Protein AF-B7ML20-F1 (afdb_monomer_lite)

Secondary structure (DSSP, 8-state):
-HHHHHHHHHHHH--PPBHHHHHHHHTSHHHHHHHTT--HHHHHH--SBPPHHHHHHHHHHTTTSS-----------TT-----------------

Sequence (96 aa):
MVLIIKLLAFSFMERLMKKSEVLGYFGGVVKTAAALGTSKTTVSMWGEEVPWKWALLIQAVTAGALKYELHIPTVVIPGSDHNPPSNQGGIHENQA

Radius of gyration: 21.8 Å; chains: 1; bounding box: 42×73×39 Å

Structure (mmCIF, N/CA/C/O backbone):
data_AF-B7ML20-F1
#
_entry.id   AF-B7ML20-F1
#
loop_
_atom_site.group_PDB
_atom_site.id
_atom_site.type_symbol
_atom_site.label_atom_id
_atom_site.label_alt_id
_atom_site.label_comp_id
_atom_site.label_asym_id
_atom_site.label_entity_id
_atom_site.label_seq_id
_atom_site.pdbx_PDB_ins_code
_atom_site.Cartn_x
_atom_site.Cartn_y
_atom_site.Cartn_z
_atom_site.occupancy
_atom_site.B_iso_or_equiv
_atom_site.auth_seq_id
_atom_site.auth_comp_id
_atom_site.auth_asym_id
_atom_site.auth_atom_id
_atom_site.pdbx_PDB_model_num
ATOM 1 N N . MET A 1 1 ? 12.875 14.589 -27.888 1.00 55.56 1 MET A N 1
ATOM 2 C CA . MET A 1 1 ? 13.751 13.588 -27.235 1.00 55.56 1 MET A CA 1
ATOM 3 C C . MET A 1 1 ? 13.430 13.411 -25.748 1.00 55.56 1 MET A C 1
ATOM 5 O O . MET A 1 1 ? 13.144 12.294 -25.349 1.00 55.56 1 MET A O 1
ATOM 9 N N . VAL A 1 2 ? 13.358 14.486 -24.948 1.00 58.38 2 VAL A N 1
ATOM 10 C CA . VAL A 1 2 ? 13.068 14.406 -23.494 1.00 58.38 2 VAL A CA 1
ATOM 11 C C . VAL A 1 2 ? 11.682 13.819 -23.166 1.00 58.38 2 VAL A C 1
ATOM 13 O O . VAL A 1 2 ? 11.570 13.039 -22.230 1.00 58.38 2 VAL A O 1
ATOM 16 N N . LEU A 1 3 ? 10.640 14.116 -23.957 1.00 58.56 3 LEU A N 1
ATOM 17 C CA . LEU A 1 3 ? 9.279 13.595 -23.728 1.00 58.56 3 LEU A CA 1
ATOM 18 C C . LEU A 1 3 ? 9.159 12.085 -23.998 1.00 58.56 3 LEU A C 1
ATOM 20 O O . LEU A 1 3 ? 8.490 11.384 -23.253 1.00 58.56 3 LEU A O 1
ATOM 24 N N . ILE A 1 4 ? 9.860 11.583 -25.020 1.00 65.44 4 ILE A N 1
ATOM 25 C CA . ILE A 1 4 ? 9.898 10.154 -25.369 1.00 65.44 4 ILE A CA 1
ATOM 26 C C . ILE A 1 4 ? 10.703 9.366 -24.334 1.00 65.44 4 ILE A C 1
ATOM 28 O O . ILE A 1 4 ? 10.272 8.293 -23.938 1.00 65.44 4 ILE A O 1
ATOM 32 N N . ILE A 1 5 ? 11.814 9.917 -23.828 1.00 58.53 5 ILE A N 1
ATOM 33 C CA . ILE A 1 5 ? 12.565 9.299 -22.724 1.00 58.53 5 ILE A CA 1
ATOM 34 C C . ILE A 1 5 ? 11.709 9.265 -21.452 1.00 58.53 5 ILE A C 1
ATOM 36 O O . ILE A 1 5 ? 11.698 8.248 -20.772 1.00 58.53 5 ILE A O 1
ATOM 40 N N . LYS A 1 6 ? 10.935 10.322 -21.159 1.00 59.19 6 LYS A N 1
ATOM 41 C CA . LYS A 1 6 ? 9.992 10.334 -20.029 1.00 59.19 6 LYS A CA 1
ATOM 42 C C . LYS A 1 6 ? 8.893 9.283 -20.199 1.00 59.19 6 LYS A C 1
ATOM 44 O O . LYS A 1 6 ? 8.641 8.554 -19.259 1.00 59.19 6 LYS A O 1
ATOM 49 N N . LEU A 1 7 ? 8.299 9.162 -21.387 1.00 56.66 7 LEU A N 1
ATOM 50 C CA . LEU A 1 7 ? 7.210 8.221 -21.680 1.00 56.66 7 LEU A CA 1
ATOM 51 C C . LEU A 1 7 ? 7.675 6.752 -21.718 1.00 56.66 7 LEU A C 1
ATOM 53 O O . LEU A 1 7 ? 6.960 5.860 -21.264 1.00 56.66 7 LEU A O 1
ATOM 57 N N . LEU A 1 8 ? 8.887 6.505 -22.226 1.00 59.88 8 LEU A N 1
ATOM 58 C CA . LEU A 1 8 ? 9.511 5.183 -22.239 1.00 59.88 8 LEU A CA 1
ATOM 59 C C . LEU A 1 8 ? 10.036 4.791 -20.856 1.00 59.88 8 LEU A C 1
ATOM 61 O O . LEU A 1 8 ? 9.828 3.655 -20.465 1.00 59.88 8 LEU A O 1
ATOM 65 N N . ALA A 1 9 ? 10.631 5.705 -20.081 1.00 56.84 9 ALA A N 1
ATOM 66 C CA . ALA A 1 9 ? 11.007 5.439 -18.688 1.00 56.84 9 ALA A CA 1
ATOM 67 C C . ALA A 1 9 ? 9.777 5.233 -17.787 1.00 56.84 9 ALA A C 1
ATOM 69 O O . ALA A 1 9 ? 9.800 4.357 -16.932 1.00 56.84 9 ALA A O 1
ATOM 70 N N . PHE A 1 10 ? 8.696 5.982 -18.025 1.00 55.31 10 PHE A N 1
ATOM 71 C CA . PHE A 1 10 ? 7.393 5.819 -17.371 1.00 55.31 10 PHE A CA 1
ATOM 72 C C . PHE A 1 10 ? 6.791 4.441 -17.683 1.00 55.31 10 PHE A C 1
ATOM 74 O O . PHE A 1 10 ? 6.449 3.696 -16.781 1.00 55.31 10 PHE A O 1
ATOM 81 N N . SER A 1 11 ? 6.792 4.006 -18.947 1.00 58.69 11 SER A N 1
ATOM 82 C CA . SER A 1 11 ? 6.290 2.664 -19.301 1.00 58.69 11 SER A CA 1
ATOM 83 C C . SER A 1 11 ? 7.229 1.516 -18.891 1.00 58.69 11 SER A C 1
ATOM 85 O O . SER A 1 11 ? 6.775 0.391 -18.704 1.00 58.69 11 SER A O 1
ATOM 87 N N . PHE A 1 12 ? 8.536 1.769 -18.777 1.00 58.06 12 PHE A N 1
ATOM 88 C CA . PHE A 1 12 ? 9.553 0.754 -18.473 1.00 58.06 12 PHE A CA 1
ATOM 89 C C . PHE A 1 12 ? 9.816 0.583 -16.964 1.00 58.06 12 PHE A C 1
ATOM 91 O O . PHE A 1 12 ? 10.329 -0.460 -16.570 1.00 58.06 12 PHE A O 1
ATOM 98 N N . MET A 1 13 ? 9.434 1.544 -16.110 1.00 54.66 13 MET A N 1
ATOM 99 C CA . MET A 1 13 ? 9.519 1.413 -14.643 1.00 54.66 13 MET A CA 1
ATOM 100 C C . MET A 1 13 ? 8.177 1.187 -13.920 1.00 54.66 13 MET A C 1
ATOM 102 O O . MET A 1 13 ? 8.196 0.784 -12.759 1.00 54.66 13 MET A O 1
ATOM 106 N N . GLU A 1 14 ? 7.019 1.360 -1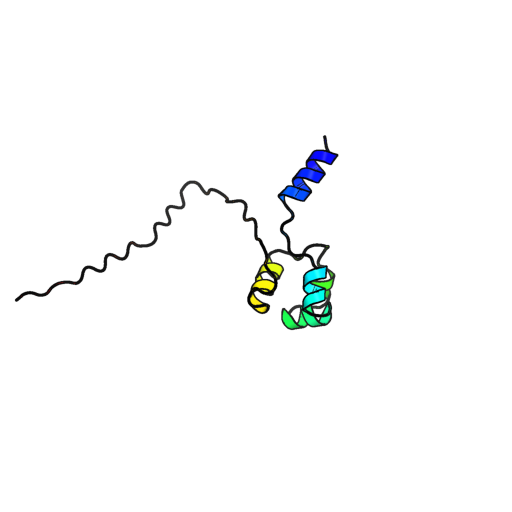4.562 1.00 55.81 14 GLU A N 1
ATOM 107 C CA . GLU A 1 14 ? 5.720 1.303 -13.868 1.00 55.81 14 GLU A CA 1
ATOM 108 C C . GLU A 1 14 ? 5.033 -0.073 -13.887 1.00 55.81 14 GLU A C 1
ATOM 110 O O . GLU A 1 14 ? 3.999 -0.286 -14.521 1.00 55.81 14 GLU A O 1
ATOM 115 N N . ARG A 1 15 ? 5.552 -1.021 -13.103 1.00 60.66 15 ARG A N 1
ATOM 116 C CA . ARG A 1 15 ? 4.731 -2.128 -12.558 1.00 60.66 15 ARG A CA 1
ATOM 117 C C . ARG A 1 15 ? 4.583 -2.026 -11.041 1.00 60.66 15 ARG A C 1
ATOM 119 O O . ARG A 1 15 ? 4.605 -3.019 -10.319 1.00 60.66 15 ARG A O 1
ATOM 126 N N . LEU A 1 16 ? 4.453 -0.801 -10.547 1.00 69.88 16 LEU A N 1
ATOM 127 C CA . LEU A 1 16 ? 4.358 -0.522 -9.123 1.00 69.88 16 LEU A CA 1
ATOM 128 C C . LEU A 1 16 ? 2.897 -0.547 -8.660 1.00 69.88 16 LEU A C 1
ATOM 130 O O . LEU A 1 16 ? 1.972 -0.164 -9.375 1.00 69.88 16 LEU A O 1
ATOM 134 N N . MET A 1 17 ? 2.688 -1.042 -7.442 1.00 81.38 17 MET A N 1
ATOM 135 C CA . MET A 1 17 ? 1.365 -1.125 -6.829 1.00 81.38 17 MET A CA 1
ATOM 136 C C . MET A 1 17 ? 0.824 0.284 -6.565 1.00 81.38 17 MET A C 1
ATOM 138 O O . MET A 1 17 ? 1.454 1.077 -5.855 1.00 81.38 17 MET A O 1
ATOM 142 N N . LYS A 1 18 ? -0.366 0.592 -7.097 1.00 85.75 18 LYS A N 1
ATOM 143 C CA . LYS A 1 18 ? -0.983 1.908 -6.910 1.00 85.75 18 LYS A CA 1
ATOM 144 C C . LYS A 1 18 ? -1.562 2.051 -5.511 1.00 85.75 18 LYS A C 1
ATOM 146 O O . LYS A 1 18 ? -2.260 1.172 -5.005 1.00 85.75 18 LYS A O 1
ATOM 151 N N . LYS A 1 19 ? -1.355 3.222 -4.905 1.00 88.00 19 LYS A N 1
ATOM 152 C CA . LYS A 1 19 ? -1.930 3.551 -3.594 1.00 88.00 19 LYS A CA 1
ATOM 153 C C . LYS A 1 19 ? -3.454 3.455 -3.607 1.00 88.00 19 LYS A C 1
ATOM 155 O O . LYS A 1 19 ? -4.038 2.973 -2.643 1.00 88.00 19 LYS A O 1
ATOM 160 N N . SER A 1 20 ? -4.100 3.893 -4.684 1.00 87.75 20 SER A N 1
ATOM 161 C CA . SER A 1 20 ? -5.561 3.855 -4.823 1.00 87.75 20 SER A CA 1
ATOM 162 C C . SER A 1 20 ? -6.132 2.440 -4.729 1.00 87.75 20 SER A C 1
ATOM 164 O O . SER A 1 20 ? -7.150 2.248 -4.071 1.00 87.75 20 SER A O 1
ATOM 166 N N . GLU A 1 21 ? -5.463 1.455 -5.323 1.00 88.06 21 GLU A N 1
ATOM 167 C CA . GLU A 1 21 ? -5.877 0.049 -5.301 1.00 88.06 21 GLU A CA 1
ATOM 168 C C . GLU A 1 21 ? -5.802 -0.527 -3.883 1.00 88.06 21 GLU A C 1
ATOM 170 O O . GLU A 1 21 ? -6.759 -1.112 -3.380 1.00 88.06 21 GLU A O 1
ATOM 175 N N . VAL A 1 22 ? -4.697 -0.250 -3.190 1.00 88.44 22 VAL A N 1
ATOM 176 C CA . VAL A 1 22 ? -4.481 -0.644 -1.793 1.00 88.44 22 VAL A CA 1
ATOM 177 C C . VAL A 1 22 ? -5.530 -0.016 -0.882 1.00 88.44 22 VAL A C 1
ATOM 179 O O . VAL A 1 22 ? -6.165 -0.702 -0.081 1.00 88.44 22 VAL A O 1
ATOM 182 N N . LEU A 1 23 ? -5.749 1.294 -1.014 1.00 89.44 23 LEU A N 1
ATOM 183 C CA . LEU A 1 23 ? -6.755 1.998 -0.227 1.00 89.44 23 LEU A CA 1
ATOM 184 C C . LEU A 1 23 ? -8.171 1.502 -0.540 1.00 89.44 23 LEU A C 1
ATOM 186 O O . LEU A 1 23 ? -8.988 1.442 0.378 1.00 89.44 23 LEU A O 1
ATOM 190 N N . GLY A 1 24 ? -8.452 1.130 -1.789 1.00 90.00 24 GLY A N 1
ATOM 191 C CA . GLY A 1 24 ? -9.711 0.510 -2.198 1.00 90.00 24 GLY A CA 1
ATOM 192 C C . GLY A 1 24 ? -9.924 -0.851 -1.539 1.00 90.00 24 GLY A C 1
ATOM 193 O O . GLY A 1 24 ? -10.992 -1.094 -0.985 1.00 90.00 24 GLY A O 1
ATOM 194 N N . TYR A 1 25 ? -8.889 -1.694 -1.508 1.00 89.50 25 TYR A N 1
ATOM 195 C CA . TYR A 1 25 ? -8.944 -3.020 -0.894 1.00 89.50 25 TYR A CA 1
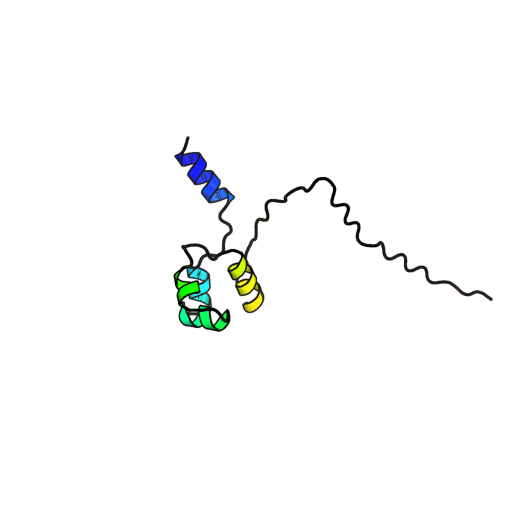ATOM 196 C C . TYR A 1 25 ? -9.152 -2.960 0.624 1.00 89.50 25 TYR A C 1
ATOM 198 O O . TYR A 1 25 ? -10.048 -3.600 1.168 1.00 89.50 25 TYR A O 1
ATOM 206 N N . PHE A 1 26 ? -8.347 -2.160 1.328 1.00 88.81 26 PHE A N 1
ATOM 207 C CA . PHE A 1 26 ? -8.438 -2.051 2.787 1.00 88.81 26 PHE A CA 1
ATOM 208 C C . PHE A 1 26 ? -9.583 -1.138 3.253 1.00 88.81 26 PHE A C 1
ATOM 210 O O . PHE A 1 26 ? -9.947 -1.161 4.428 1.00 88.81 26 PHE A O 1
ATOM 217 N N . GLY A 1 27 ? -10.161 -0.321 2.369 1.00 90.19 27 GLY A N 1
ATOM 218 C CA . GLY A 1 27 ? -11.235 0.618 2.700 1.00 90.19 27 GLY A CA 1
ATOM 219 C C . GLY A 1 27 ? -10.746 1.901 3.381 1.00 90.19 27 GLY A C 1
ATOM 220 O O . GLY A 1 27 ? -11.415 2.422 4.276 1.00 90.19 27 GLY A O 1
ATOM 221 N N . GLY A 1 28 ? -9.570 2.395 2.986 1.00 90.00 28 GLY A N 1
ATOM 222 C CA . GLY A 1 28 ? -9.043 3.707 3.360 1.00 90.00 28 GLY A CA 1
ATOM 223 C C . GLY A 1 28 ? -7.730 3.690 4.147 1.00 90.00 28 GLY A C 1
ATOM 224 O O . GLY A 1 28 ? -7.220 2.652 4.572 1.00 90.00 28 GLY A O 1
ATOM 225 N N . VAL A 1 29 ? -7.177 4.888 4.360 1.00 89.44 29 VAL A N 1
ATOM 226 C CA . VAL A 1 29 ? -5.827 5.114 4.920 1.00 89.44 29 VAL A CA 1
ATOM 227 C C . VAL A 1 29 ? -5.692 4.551 6.335 1.00 89.44 29 VAL A C 1
ATOM 229 O O . VAL A 1 29 ? -4.685 3.937 6.669 1.00 89.44 29 VAL A O 1
ATOM 232 N N . VAL A 1 30 ? -6.725 4.717 7.164 1.00 89.69 30 VAL A N 1
ATOM 233 C CA . VAL A 1 30 ? -6.725 4.257 8.562 1.00 89.69 30 VAL A CA 1
ATOM 234 C C . VAL A 1 30 ? -6.729 2.733 8.655 1.00 89.69 30 VAL A C 1
ATOM 236 O O . VAL A 1 30 ? -5.961 2.173 9.432 1.00 89.69 30 VAL A O 1
ATOM 239 N N . LYS A 1 31 ? -7.566 2.069 7.851 1.00 90.62 31 LYS A N 1
ATOM 240 C CA . LYS A 1 31 ? -7.655 0.604 7.823 1.00 90.62 31 LYS A CA 1
ATOM 241 C C . LYS A 1 31 ? -6.392 -0.018 7.237 1.00 90.62 31 LYS A C 1
ATOM 243 O O . LYS A 1 31 ? -5.890 -0.988 7.785 1.00 90.62 31 LYS A O 1
ATOM 248 N N . THR A 1 32 ? -5.834 0.605 6.199 1.00 90.75 32 THR A N 1
ATOM 249 C CA . THR A 1 32 ? -4.544 0.215 5.612 1.00 90.75 32 THR A CA 1
ATOM 250 C C . THR A 1 32 ? -3.420 0.316 6.642 1.00 90.75 32 THR A C 1
ATOM 252 O O . THR A 1 32 ? -2.654 -0.624 6.820 1.00 90.75 32 THR A O 1
ATOM 255 N N . ALA A 1 33 ? -3.350 1.433 7.374 1.00 91.50 33 ALA A N 1
ATOM 256 C CA . ALA A 1 33 ? -2.357 1.636 8.424 1.00 91.50 33 ALA A CA 1
ATOM 257 C C . ALA A 1 33 ? -2.480 0.584 9.539 1.00 91.50 33 ALA A C 1
ATOM 259 O O . ALA A 1 33 ? -1.475 0.011 9.948 1.00 91.50 33 ALA A O 1
ATOM 260 N N . ALA A 1 34 ? -3.709 0.281 9.971 1.00 90.12 34 ALA A N 1
ATOM 261 C CA . ALA A 1 34 ? -3.976 -0.750 10.969 1.00 90.12 34 ALA A CA 1
ATOM 262 C C . ALA A 1 34 ? -3.599 -2.159 10.478 1.00 90.12 34 ALA A C 1
ATOM 264 O O . ALA A 1 34 ? -2.941 -2.894 11.207 1.00 90.12 34 ALA A O 1
ATOM 265 N N . ALA A 1 35 ? -3.950 -2.513 9.238 1.00 88.69 35 ALA A N 1
ATOM 266 C CA . ALA A 1 35 ? -3.628 -3.812 8.645 1.00 88.69 35 ALA A CA 1
ATOM 267 C C . ALA A 1 35 ? -2.115 -4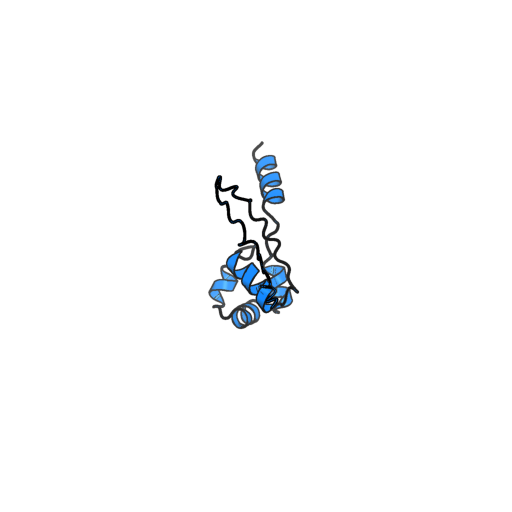.029 8.480 1.00 88.69 35 ALA A C 1
ATOM 269 O O . ALA A 1 35 ? -1.628 -5.145 8.620 1.00 88.69 35 ALA A O 1
ATOM 270 N N . LEU A 1 36 ? -1.371 -2.956 8.206 1.00 87.81 36 LEU A N 1
ATOM 271 C CA . LEU A 1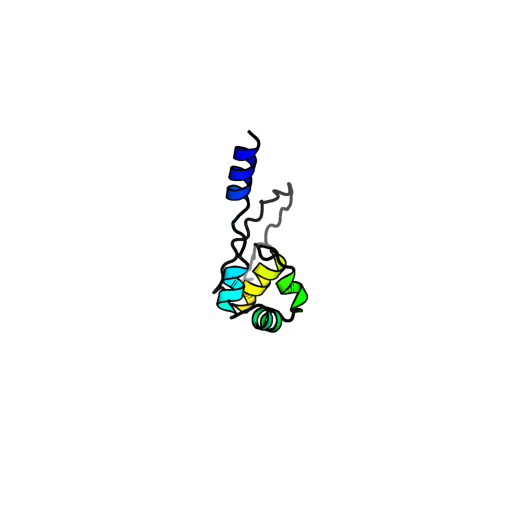 36 ? 0.082 -2.990 8.028 1.00 87.81 36 LEU A CA 1
ATOM 272 C C . LEU A 1 36 ? 0.866 -2.734 9.321 1.00 87.81 36 LEU A C 1
ATOM 274 O O . LEU A 1 36 ? 2.094 -2.739 9.286 1.00 87.81 36 LEU A O 1
ATOM 278 N N . GLY A 1 37 ? 0.190 -2.456 10.440 1.00 88.62 37 GLY A N 1
ATOM 279 C CA . GLY A 1 37 ? 0.844 -2.098 11.702 1.00 88.62 37 GLY A CA 1
ATOM 280 C C . GLY A 1 37 ? 1.684 -0.816 11.621 1.00 88.62 37 GLY A C 1
ATOM 281 O O . GLY A 1 37 ? 2.691 -0.690 12.312 1.00 88.62 37 GLY A O 1
ATOM 282 N N . THR A 1 38 ? 1.308 0.127 10.755 1.00 88.56 38 THR A N 1
ATOM 283 C CA . THR A 1 38 ? 2.037 1.382 10.522 1.00 88.56 38 THR A CA 1
ATOM 284 C C . THR A 1 38 ? 1.211 2.606 10.918 1.00 88.56 38 THR A C 1
ATOM 286 O O . THR A 1 38 ? 0.033 2.516 11.266 1.00 88.56 38 THR A O 1
ATOM 289 N N . SER A 1 39 ? 1.825 3.788 10.874 1.00 91.06 39 SER A N 1
ATOM 290 C CA . SER A 1 39 ? 1.139 5.043 11.178 1.00 91.06 39 SER A CA 1
ATOM 291 C C . SER A 1 39 ? 0.302 5.541 9.992 1.00 91.06 39 SER A C 1
ATOM 293 O O . SER A 1 39 ? 0.660 5.365 8.825 1.00 91.06 39 SER A O 1
ATOM 295 N N . LYS A 1 40 ? -0.799 6.248 10.280 1.00 89.25 40 LYS A N 1
ATOM 296 C CA . LYS A 1 40 ? -1.623 6.919 9.253 1.00 89.25 40 LYS A CA 1
ATOM 297 C C . LYS A 1 40 ? -0.797 7.911 8.427 1.00 89.25 40 LYS A C 1
ATOM 299 O O . LYS A 1 40 ? -1.000 8.025 7.222 1.00 89.25 40 LYS A O 1
ATOM 304 N N . THR A 1 41 ? 0.152 8.589 9.073 1.00 88.88 41 THR A N 1
ATOM 305 C CA . THR A 1 41 ? 1.079 9.535 8.443 1.00 88.88 41 THR A CA 1
ATOM 306 C C . THR A 1 41 ? 1.934 8.846 7.387 1.00 88.88 41 THR A C 1
ATOM 308 O O . THR A 1 41 ? 2.077 9.374 6.290 1.00 88.88 41 THR A O 1
ATOM 311 N N . THR A 1 42 ? 2.419 7.632 7.665 1.00 87.19 42 THR A N 1
ATOM 312 C CA . THR A 1 42 ? 3.191 6.826 6.710 1.00 87.19 42 THR A CA 1
ATOM 313 C C . THR A 1 42 ? 2.385 6.518 5.452 1.00 87.19 42 THR A C 1
ATOM 315 O O . THR A 1 42 ? 2.871 6.755 4.352 1.00 87.19 42 THR A O 1
ATOM 318 N N . VAL A 1 43 ? 1.140 6.055 5.600 1.00 87.69 43 VAL A N 1
ATOM 319 C CA . VAL A 1 43 ? 0.260 5.748 4.456 1.00 87.69 43 VAL A CA 1
ATOM 320 C C . VAL A 1 43 ? -0.147 7.023 3.707 1.00 87.69 43 VAL A C 1
ATOM 322 O O . VAL A 1 43 ? -0.281 7.025 2.483 1.00 87.69 43 VAL A O 1
ATOM 325 N N . SER A 1 44 ? -0.313 8.141 4.418 1.00 87.88 44 SER A N 1
ATOM 326 C CA . SER A 1 44 ? -0.602 9.437 3.799 1.00 87.88 44 SER A CA 1
ATOM 327 C C . SER A 1 44 ? 0.579 9.971 2.989 1.00 87.88 44 SER A C 1
ATOM 329 O O . SER A 1 44 ? 0.349 10.534 1.923 1.00 87.88 44 SER A O 1
ATOM 331 N N . MET A 1 45 ? 1.810 9.766 3.468 1.00 87.94 45 MET A N 1
ATOM 332 C CA . MET A 1 45 ? 3.050 10.185 2.805 1.00 87.94 45 MET A CA 1
ATOM 333 C C . MET A 1 45 ? 3.391 9.371 1.558 1.00 87.94 45 MET A C 1
ATOM 335 O O . MET A 1 45 ? 4.251 9.792 0.790 1.00 87.94 45 MET A O 1
ATOM 339 N N . TRP A 1 46 ? 2.751 8.221 1.335 1.00 87.56 46 TRP A N 1
ATOM 340 C CA . TRP A 1 46 ? 2.912 7.515 0.068 1.00 87.56 46 TRP A CA 1
ATOM 341 C C . TRP A 1 46 ? 2.467 8.411 -1.085 1.00 87.56 46 TRP A C 1
ATOM 343 O O . TRP A 1 46 ? 1.403 9.040 -1.002 1.00 87.56 46 TRP A O 1
ATOM 353 N N . GLY A 1 47 ? 3.283 8.445 -2.138 1.00 83.81 47 GLY A N 1
ATOM 354 C CA . GLY A 1 47 ? 2.956 9.121 -3.386 1.00 83.81 47 GLY A CA 1
ATOM 355 C C . GLY A 1 47 ? 1.839 8.399 -4.139 1.00 83.81 47 GLY A C 1
ATOM 356 O O . GLY A 1 47 ? 0.997 7.720 -3.548 1.00 83.81 47 GLY A O 1
ATOM 357 N N . GLU A 1 48 ? 1.821 8.539 -5.460 1.00 82.81 48 GLU A N 1
ATOM 358 C CA . GLU A 1 48 ? 0.885 7.776 -6.294 1.00 82.81 48 GLU A CA 1
ATOM 359 C C . GLU A 1 48 ? 1.134 6.260 -6.180 1.00 82.81 48 GLU A C 1
ATOM 361 O O . GLU A 1 48 ? 0.198 5.453 -6.141 1.00 82.81 48 GLU A O 1
ATOM 366 N N . GLU A 1 49 ? 2.403 5.893 -6.023 1.00 85.94 49 GLU A N 1
ATOM 367 C CA . GLU A 1 49 ? 2.871 4.520 -5.916 1.00 85.94 49 GLU A CA 1
ATOM 368 C C . GLU A 1 49 ? 3.217 4.154 -4.475 1.00 85.94 49 GLU A C 1
ATOM 370 O O . GLU A 1 49 ? 3.760 4.952 -3.697 1.00 85.94 49 GLU A O 1
ATOM 375 N N . VAL A 1 50 ? 2.913 2.910 -4.116 1.00 86.12 50 VAL A N 1
ATOM 376 C CA . VAL A 1 50 ? 3.291 2.356 -2.823 1.00 86.12 50 VAL A CA 1
ATOM 377 C C . VAL A 1 50 ? 4.760 1.939 -2.879 1.00 86.12 50 VAL A C 1
ATOM 379 O O . VAL A 1 50 ? 5.139 1.168 -3.762 1.00 86.12 50 VAL A O 1
ATOM 382 N N . PRO A 1 51 ? 5.604 2.392 -1.932 1.00 85.19 51 PRO A N 1
ATOM 383 C CA . PRO A 1 51 ? 7.002 1.987 -1.910 1.00 85.19 51 PRO A CA 1
ATOM 384 C C . PRO A 1 51 ? 7.132 0.461 -1.853 1.00 85.19 51 PRO A C 1
ATOM 386 O O . PRO A 1 51 ? 6.416 -0.191 -1.091 1.00 85.19 51 PRO A O 1
ATOM 389 N N . TRP A 1 52 ? 8.088 -0.097 -2.600 1.00 82.62 52 TRP A N 1
ATOM 390 C CA . TRP A 1 52 ? 8.283 -1.544 -2.784 1.00 82.62 52 TRP A CA 1
ATOM 391 C C . TRP A 1 52 ? 8.240 -2.364 -1.483 1.00 82.62 52 TRP A C 1
ATOM 393 O O . TRP A 1 52 ? 7.628 -3.428 -1.430 1.00 82.62 52 TRP A O 1
ATOM 403 N N . LYS A 1 53 ? 8.832 -1.838 -0.401 1.00 84.62 53 LYS A N 1
ATOM 404 C CA . LYS A 1 53 ? 8.836 -2.469 0.927 1.00 84.62 53 LYS A CA 1
ATOM 405 C C . LYS A 1 53 ? 7.420 -2.702 1.462 1.00 84.62 53 LYS A C 1
ATOM 407 O O . LYS A 1 53 ? 7.139 -3.747 2.039 1.00 84.62 53 LYS A O 1
ATOM 412 N N . TRP A 1 54 ? 6.538 -1.722 1.283 1.00 89.06 54 TRP A N 1
ATOM 413 C CA . TRP A 1 54 ? 5.144 -1.816 1.705 1.00 89.06 54 TRP A CA 1
ATOM 414 C C . TRP A 1 54 ? 4.330 -2.664 0.739 1.00 89.06 54 TRP A C 1
ATOM 416 O O . TRP A 1 54 ? 3.487 -3.421 1.196 1.00 89.06 54 TRP A O 1
ATOM 426 N N . ALA A 1 55 ? 4.612 -2.600 -0.562 1.00 86.12 55 ALA A N 1
ATOM 427 C CA . ALA A 1 55 ? 3.932 -3.427 -1.554 1.00 86.12 55 ALA A CA 1
ATOM 428 C C . ALA A 1 55 ? 4.152 -4.934 -1.308 1.00 86.12 55 ALA A C 1
ATOM 430 O O . ALA A 1 55 ? 3.193 -5.702 -1.324 1.00 86.12 55 ALA A O 1
ATOM 431 N N . LEU A 1 56 ? 5.378 -5.347 -0.959 1.00 83.50 56 LEU A N 1
ATOM 432 C CA . LEU A 1 56 ? 5.675 -6.725 -0.540 1.00 83.50 56 LEU A CA 1
ATOM 433 C C . LEU A 1 56 ? 4.921 -7.123 0.736 1.00 83.50 56 LEU A C 1
ATOM 435 O O . LEU A 1 56 ? 4.371 -8.220 0.822 1.00 83.50 56 LEU A O 1
ATOM 439 N N . LEU A 1 57 ? 4.866 -6.225 1.725 1.00 88.12 57 LEU A N 1
ATOM 440 C CA . LEU A 1 57 ? 4.126 -6.475 2.961 1.00 88.12 57 LEU A CA 1
ATOM 441 C C . LEU A 1 57 ? 2.619 -6.599 2.696 1.00 88.12 57 LEU A C 1
ATOM 443 O O . LEU A 1 57 ? 1.975 -7.491 3.236 1.00 88.12 57 LEU A O 1
ATOM 447 N N . ILE A 1 58 ? 2.063 -5.744 1.837 1.00 88.94 58 ILE A N 1
ATOM 448 C CA . ILE A 1 58 ? 0.660 -5.799 1.416 1.00 88.94 58 ILE A CA 1
ATOM 449 C C . ILE A 1 58 ? 0.379 -7.124 0.718 1.00 88.94 58 ILE A C 1
ATOM 451 O O . ILE A 1 58 ? -0.599 -7.782 1.058 1.00 88.94 58 ILE A O 1
ATOM 455 N N . GLN A 1 59 ? 1.235 -7.560 -0.204 1.00 87.56 59 GLN A N 1
ATOM 456 C CA . GLN A 1 59 ? 1.079 -8.854 -0.864 1.00 87.56 59 GLN A CA 1
ATOM 457 C C . GLN A 1 59 ? 1.053 -10.010 0.148 1.00 87.56 59 GLN A C 1
ATOM 459 O O . GLN A 1 59 ? 0.202 -10.893 0.042 1.00 87.56 59 GLN A O 1
ATOM 464 N N . ALA A 1 60 ? 1.926 -9.981 1.160 1.00 86.06 60 ALA A N 1
ATOM 465 C CA . ALA A 1 60 ? 1.949 -10.986 2.221 1.00 86.06 60 ALA A CA 1
ATOM 466 C C . ALA A 1 60 ? 0.678 -10.955 3.091 1.00 86.06 60 ALA A C 1
ATOM 468 O O . ALA A 1 60 ? 0.060 -11.993 3.318 1.00 86.06 60 ALA A O 1
ATOM 469 N N . VAL A 1 61 ? 0.246 -9.769 3.535 1.00 87.38 61 VAL A N 1
ATOM 470 C CA . VAL A 1 61 ? -0.944 -9.586 4.390 1.00 87.38 61 VAL A CA 1
ATOM 471 C C . VAL A 1 61 ? -2.240 -9.914 3.645 1.00 87.38 61 VAL A C 1
ATOM 473 O O . VAL A 1 61 ? -3.204 -10.381 4.243 1.00 87.38 61 VAL A O 1
ATOM 476 N N . THR A 1 62 ? -2.270 -9.695 2.333 1.00 86.38 62 THR A N 1
ATOM 477 C CA . THR A 1 62 ? -3.439 -9.969 1.487 1.00 86.38 62 THR A CA 1
ATOM 478 C C . THR A 1 62 ? -3.424 -11.366 0.872 1.00 86.38 62 THR A C 1
ATOM 480 O O . THR A 1 62 ? -4.263 -11.657 0.024 1.00 86.38 62 THR A O 1
ATOM 483 N N . ALA A 1 63 ? -2.486 -12.231 1.282 1.00 82.50 63 ALA A N 1
ATOM 484 C CA . ALA A 1 63 ? -2.316 -13.588 0.759 1.00 82.50 63 ALA A CA 1
ATOM 485 C C . ALA A 1 63 ? -2.262 -13.649 -0.785 1.00 82.50 63 ALA A C 1
ATOM 487 O O . ALA A 1 63 ? -2.732 -14.602 -1.404 1.00 82.50 63 ALA A O 1
ATOM 488 N N . GLY A 1 64 ? -1.697 -12.614 -1.416 1.00 78.19 64 GLY A N 1
ATOM 489 C CA . GLY A 1 64 ? -1.589 -12.498 -2.870 1.00 78.19 64 GLY A CA 1
ATOM 490 C C . GLY A 1 64 ? -2.818 -11.933 -3.590 1.00 78.19 64 GLY A C 1
ATOM 491 O O . GLY A 1 64 ? -2.824 -11.947 -4.820 1.00 78.19 64 GLY A O 1
ATOM 492 N N . ALA A 1 65 ? -3.830 -11.419 -2.877 1.00 79.81 65 ALA A N 1
ATOM 493 C CA . ALA A 1 65 ? -4.981 -10.762 -3.505 1.00 79.81 65 ALA A CA 1
ATOM 494 C C . ALA A 1 65 ? -4.579 -9.487 -4.260 1.00 79.81 65 ALA A C 1
ATOM 496 O O . ALA A 1 65 ? -5.106 -9.234 -5.342 1.00 79.81 65 ALA A O 1
ATOM 497 N N . LEU A 1 66 ? -3.608 -8.727 -3.736 1.00 81.00 66 LEU A N 1
ATOM 498 C CA . LEU A 1 66 ? -2.910 -7.727 -4.533 1.00 81.00 66 LEU A CA 1
ATOM 499 C C . LEU A 1 66 ? -1.533 -8.241 -4.959 1.00 81.00 66 LEU A C 1
ATOM 501 O O . LEU A 1 66 ? -0.676 -8.544 -4.123 1.00 81.00 66 LEU A O 1
ATOM 505 N N . LYS A 1 67 ? -1.311 -8.304 -6.273 1.00 72.88 67 LYS A N 1
ATOM 506 C CA . LYS A 1 67 ? -0.033 -8.716 -6.855 1.00 72.88 67 LYS A CA 1
ATOM 507 C C . LYS A 1 67 ? 0.888 -7.520 -7.017 1.00 72.88 67 LYS A C 1
ATOM 509 O O . LYS A 1 67 ? 0.556 -6.556 -7.698 1.00 72.88 67 LYS A O 1
ATOM 514 N N . TYR A 1 68 ? 2.067 -7.619 -6.419 1.00 71.75 68 TYR A N 1
ATOM 515 C CA . TYR A 1 68 ? 3.158 -6.701 -6.679 1.00 71.75 68 TYR A CA 1
ATOM 516 C C . TYR A 1 68 ? 4.136 -7.362 -7.653 1.00 71.75 68 TYR A C 1
ATOM 518 O O . TYR A 1 68 ? 4.824 -8.323 -7.315 1.00 71.75 68 TYR A O 1
ATOM 526 N N . GLU A 1 69 ? 4.175 -6.860 -8.885 1.00 64.75 69 GLU A N 1
ATOM 527 C CA . GLU A 1 69 ? 5.129 -7.301 -9.901 1.00 64.75 69 GLU A CA 1
ATOM 528 C C . GLU A 1 69 ? 6.434 -6.529 -9.703 1.00 64.75 69 GLU A C 1
ATOM 530 O O . GLU A 1 69 ? 6.677 -5.490 -10.318 1.00 64.75 69 GLU A O 1
ATOM 535 N N . LEU A 1 70 ? 7.278 -7.029 -8.798 1.00 59.91 70 LEU A N 1
ATOM 536 C CA . LEU A 1 70 ? 8.612 -6.480 -8.610 1.00 59.91 70 LEU A CA 1
ATOM 537 C C . LEU A 1 70 ? 9.447 -6.801 -9.856 1.00 59.91 70 LEU A C 1
ATOM 539 O O . LEU A 1 70 ? 10.015 -7.887 -9.973 1.00 59.91 70 LEU A O 1
ATOM 543 N N . HIS A 1 71 ? 9.549 -5.850 -10.783 1.00 59.88 71 HIS A N 1
ATOM 544 C CA . HIS A 1 71 ? 10.582 -5.907 -11.807 1.00 59.88 71 HIS A CA 1
ATOM 545 C C . HIS A 1 71 ? 11.921 -5.607 -11.130 1.00 59.88 71 HIS A C 1
ATOM 547 O O . HIS A 1 71 ? 12.345 -4.459 -11.030 1.00 59.88 71 HIS A O 1
ATOM 553 N N . ILE A 1 72 ? 12.551 -6.646 -10.580 1.00 57.41 72 ILE A N 1
ATOM 554 C CA . ILE A 1 72 ? 13.936 -6.569 -10.129 1.00 57.41 72 ILE A CA 1
ATOM 555 C C . ILE A 1 72 ? 14.763 -6.402 -11.407 1.00 57.41 72 ILE A C 1
ATOM 557 O O . ILE A 1 72 ? 14.771 -7.334 -12.215 1.00 57.41 72 ILE A O 1
ATOM 561 N N . PRO A 1 73 ? 15.452 -5.267 -11.638 1.00 53.19 73 PRO A N 1
ATOM 562 C CA . PRO A 1 73 ? 16.492 -5.258 -12.649 1.00 53.19 73 PRO A CA 1
ATOM 563 C C . PRO A 1 73 ? 17.504 -6.299 -12.186 1.00 53.19 73 PRO A C 1
ATOM 565 O O . PRO A 1 73 ? 18.114 -6.129 -11.130 1.00 53.19 73 PRO A O 1
ATOM 568 N N . THR A 1 74 ? 17.607 -7.417 -12.906 1.00 54.38 74 THR A N 1
ATOM 569 C CA . THR A 1 74 ? 18.583 -8.460 -12.606 1.00 54.38 74 THR A CA 1
ATOM 570 C C . THR A 1 74 ? 19.952 -7.802 -12.634 1.00 54.38 74 THR A C 1
ATOM 572 O O . THR A 1 74 ? 20.524 -7.572 -13.699 1.00 54.38 74 THR A O 1
ATOM 575 N N . VAL A 1 75 ? 20.472 -7.451 -11.459 1.00 56.91 75 VAL A N 1
ATOM 576 C CA . VAL A 1 75 ? 21.880 -7.130 -11.312 1.00 56.91 7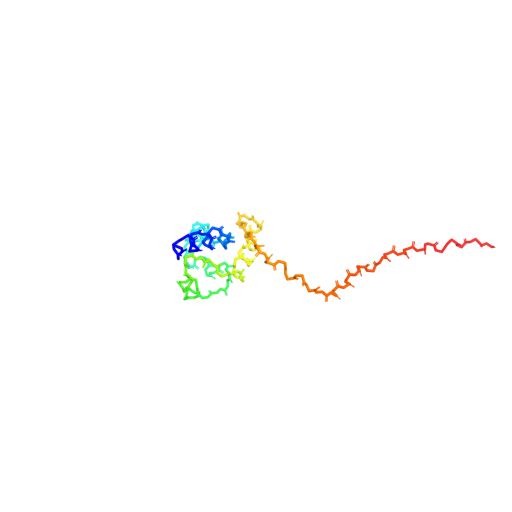5 VAL A CA 1
ATOM 577 C C . VAL A 1 75 ? 22.562 -8.464 -11.546 1.00 56.91 75 VAL A C 1
ATOM 579 O O . VAL A 1 75 ? 22.592 -9.319 -10.664 1.00 56.91 75 VAL A O 1
ATOM 582 N N . VAL A 1 76 ? 23.021 -8.685 -12.776 1.00 57.53 76 VAL A N 1
ATOM 583 C CA . VAL A 1 76 ? 23.945 -9.770 -13.080 1.00 57.53 76 VAL A CA 1
ATOM 584 C C . VAL A 1 76 ? 25.199 -9.437 -12.285 1.00 57.53 76 VAL A C 1
ATOM 586 O O . VAL A 1 76 ? 26.004 -8.619 -12.718 1.00 57.53 76 VAL A O 1
ATOM 589 N N . ILE A 1 77 ? 25.311 -9.976 -11.070 1.00 59.88 77 ILE A N 1
ATOM 590 C CA . ILE A 1 77 ? 26.549 -9.916 -10.302 1.00 59.88 77 ILE A CA 1
ATOM 591 C C . ILE A 1 77 ? 27.460 -10.959 -10.950 1.00 59.88 77 ILE A C 1
ATOM 593 O O . ILE A 1 77 ? 27.160 -12.152 -10.857 1.00 59.88 77 ILE A O 1
ATOM 597 N N . PRO A 1 78 ? 28.530 -10.559 -11.659 1.00 50.38 78 PRO A N 1
ATOM 598 C CA . PRO A 1 78 ? 29.454 -11.531 -12.219 1.00 50.38 78 PRO A CA 1
ATOM 599 C C . PRO A 1 78 ? 30.135 -12.271 -11.055 1.00 50.38 78 PRO A C 1
ATOM 601 O O . PRO A 1 78 ? 30.914 -11.670 -10.319 1.00 50.38 78 PRO A O 1
ATOM 604 N N . GLY A 1 79 ? 29.808 -13.556 -10.869 1.00 59.50 79 GLY A N 1
ATOM 605 C CA . GLY A 1 79 ? 30.493 -14.458 -9.931 1.00 59.50 79 GLY A CA 1
ATOM 606 C C . GLY A 1 79 ? 29.700 -14.966 -8.718 1.00 59.50 79 GLY A C 1
ATOM 607 O O . GLY A 1 79 ? 30.310 -15.518 -7.805 1.00 59.50 79 GLY A O 1
ATOM 608 N N . SER A 1 80 ? 28.372 -14.810 -8.649 1.00 60.56 80 SER A N 1
ATOM 609 C CA . SER A 1 80 ? 27.576 -15.481 -7.606 1.00 60.56 80 SER A CA 1
ATOM 610 C C . SER A 1 80 ? 27.247 -16.925 -8.006 1.00 60.56 80 SER A C 1
ATOM 612 O O . SER A 1 80 ? 26.112 -17.245 -8.369 1.00 60.56 80 SER A O 1
ATOM 614 N N . ASP A 1 81 ? 28.245 -17.801 -7.939 1.00 59.00 81 ASP A N 1
ATOM 615 C CA . ASP A 1 81 ? 28.098 -19.244 -8.137 1.00 59.00 81 ASP A CA 1
ATOM 616 C C . ASP A 1 81 ? 27.430 -19.863 -6.898 1.00 59.00 81 ASP A C 1
ATOM 618 O O . ASP A 1 81 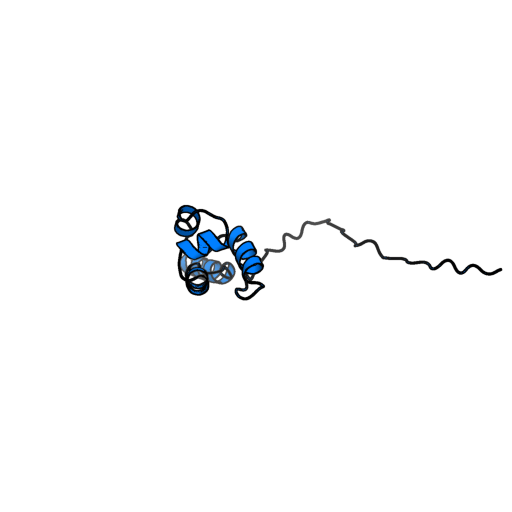? 28.033 -20.596 -6.116 1.00 59.00 81 ASP A O 1
ATOM 622 N N . HIS A 1 82 ? 26.161 -19.537 -6.661 1.00 58.00 82 HIS A N 1
ATOM 623 C CA . HIS A 1 82 ? 25.339 -20.242 -5.681 1.00 58.00 82 HIS A CA 1
ATOM 624 C C . HIS A 1 82 ? 24.795 -21.509 -6.337 1.00 58.00 82 HIS A C 1
ATOM 626 O O . HIS A 1 82 ? 23.626 -21.580 -6.707 1.00 58.00 82 HIS A O 1
ATOM 632 N N . ASN A 1 83 ? 25.652 -22.515 -6.512 1.00 56.84 83 ASN A N 1
ATOM 633 C CA . ASN A 1 83 ? 25.160 -23.861 -6.769 1.00 56.84 83 ASN A CA 1
ATOM 634 C C . ASN A 1 83 ? 24.494 -24.348 -5.466 1.00 56.84 83 ASN A C 1
ATOM 636 O O . ASN A 1 83 ? 25.184 -24.408 -4.441 1.00 56.84 83 ASN A O 1
ATOM 640 N N . PRO A 1 84 ? 23.179 -24.638 -5.431 1.00 53.62 84 PRO A N 1
ATOM 641 C CA . PRO A 1 84 ? 22.594 -25.287 -4.264 1.00 53.62 84 PRO A CA 1
ATOM 642 C C . PRO A 1 84 ? 23.345 -26.604 -4.021 1.00 53.62 84 PRO A C 1
ATOM 644 O O . PRO A 1 84 ? 23.712 -27.269 -4.994 1.00 53.62 84 PRO A O 1
ATOM 647 N N . PRO A 1 85 ? 23.613 -27.002 -2.762 1.00 46.53 85 PRO A N 1
ATOM 648 C CA . PRO A 1 85 ? 24.294 -28.260 -2.504 1.00 46.53 85 PRO A CA 1
ATOM 649 C C . PRO A 1 85 ? 23.486 -29.384 -3.154 1.00 46.53 85 PRO A C 1
ATOM 651 O O . PRO A 1 85 ? 22.337 -29.641 -2.791 1.00 46.53 85 PRO A O 1
ATOM 654 N N . SER A 1 86 ? 24.082 -30.023 -4.160 1.00 49.16 86 SER A N 1
ATOM 655 C CA . SER A 1 86 ? 23.538 -31.211 -4.795 1.00 49.16 86 SER A CA 1
ATOM 656 C C . SER A 1 86 ? 23.369 -32.273 -3.714 1.00 49.16 86 SER A C 1
ATOM 658 O O . SER A 1 86 ? 24.355 -32.772 -3.173 1.00 49.16 86 SER A O 1
ATOM 660 N N . ASN A 1 87 ? 22.119 -32.585 -3.378 1.00 53.22 87 ASN A N 1
ATOM 661 C CA . ASN A 1 87 ? 21.751 -33.667 -2.477 1.00 53.22 87 ASN A CA 1
ATOM 662 C C . ASN A 1 87 ? 22.187 -35.012 -3.087 1.00 53.22 87 ASN A C 1
ATOM 664 O O . ASN A 1 87 ? 21.409 -35.670 -3.775 1.00 53.22 87 ASN A O 1
ATOM 668 N N . GLN A 1 88 ? 23.440 -35.412 -2.869 1.00 50.44 88 GLN A N 1
ATOM 669 C CA . GLN A 1 88 ? 23.883 -36.786 -3.081 1.00 50.44 88 GLN A CA 1
ATOM 670 C C . GLN A 1 88 ? 23.566 -37.585 -1.818 1.00 50.44 88 GLN A C 1
ATOM 672 O O . GLN A 1 88 ? 24.428 -37.864 -0.989 1.00 50.44 88 GLN A O 1
ATOM 677 N N . GLY A 1 89 ? 22.288 -37.938 -1.673 1.00 44.81 89 GLY A N 1
ATOM 678 C CA . GLY A 1 89 ? 21.853 -38.998 -0.773 1.00 44.81 89 GLY A CA 1
ATOM 679 C C . GLY A 1 89 ? 22.345 -40.346 -1.297 1.00 44.81 89 GLY A C 1
ATOM 680 O O . GLY A 1 89 ? 21.617 -41.046 -1.994 1.00 44.81 89 GLY A O 1
ATOM 681 N N . GLY A 1 90 ? 23.595 -40.690 -0.990 1.00 41.59 90 GLY A N 1
ATOM 682 C CA . GLY A 1 90 ? 24.120 -42.042 -1.133 1.00 41.59 90 GLY A CA 1
ATOM 683 C C . GLY A 1 90 ? 23.604 -42.899 0.017 1.00 41.59 90 GLY A C 1
ATOM 684 O O . GLY A 1 90 ? 24.091 -42.805 1.140 1.00 41.59 90 GLY A O 1
ATOM 685 N N . ILE A 1 91 ? 22.588 -43.711 -0.259 1.00 51.09 91 ILE A N 1
ATOM 686 C CA . ILE A 1 91 ? 22.151 -44.790 0.623 1.00 51.09 91 ILE A CA 1
ATOM 687 C C . ILE A 1 91 ? 23.326 -45.772 0.689 1.00 51.09 91 ILE A C 1
ATOM 689 O O . ILE A 1 91 ? 23.646 -46.417 -0.305 1.00 51.09 91 ILE A O 1
ATOM 693 N N . HIS A 1 92 ? 24.014 -45.843 1.830 1.00 56.28 92 HIS A N 1
ATOM 694 C CA . HIS A 1 92 ? 24.985 -46.903 2.077 1.00 56.28 92 HIS A CA 1
ATOM 695 C C . HIS A 1 92 ? 24.220 -48.227 2.168 1.00 56.28 92 HIS A C 1
ATOM 697 O O . HIS A 1 92 ? 23.596 -48.535 3.184 1.00 56.28 92 HIS A O 1
ATOM 703 N N . GLU A 1 93 ? 24.236 -48.986 1.077 1.00 55.47 93 GLU A N 1
ATOM 704 C CA . GLU A 1 93 ? 23.804 -50.375 1.051 1.00 55.47 93 GLU A CA 1
ATOM 705 C C . GLU A 1 93 ? 24.816 -51.205 1.852 1.00 55.47 93 GLU A C 1
ATOM 707 O O . GLU A 1 93 ? 25.930 -51.479 1.412 1.00 55.47 93 GLU A O 1
ATOM 712 N N . ASN A 1 94 ? 24.436 -51.540 3.085 1.00 59.59 94 ASN A N 1
ATOM 713 C CA . ASN A 1 94 ? 25.118 -52.535 3.899 1.00 59.59 94 ASN A CA 1
ATOM 714 C C . ASN A 1 94 ? 24.751 -53.931 3.369 1.00 59.59 94 ASN A C 1
ATOM 716 O O . ASN A 1 94 ? 23.659 -54.425 3.648 1.00 59.59 94 ASN A O 1
ATOM 720 N N . GLN A 1 95 ? 25.665 -54.566 2.639 1.00 54.75 95 GLN A N 1
ATOM 721 C CA . GLN A 1 95 ? 25.721 -56.023 2.464 1.00 54.75 95 GLN A CA 1
ATOM 722 C C . GLN A 1 95 ? 27.024 -56.475 3.144 1.00 54.75 95 GLN A C 1
ATOM 724 O O . GLN A 1 95 ? 28.093 -55.984 2.793 1.00 54.75 95 GLN A O 1
ATOM 729 N N . ALA A 1 96 ? 26.910 -57.082 4.329 1.00 46.41 96 ALA A N 1
ATOM 730 C CA . ALA A 1 96 ? 26.842 -58.530 4.579 1.00 46.41 96 ALA A CA 1
ATOM 731 C C . ALA A 1 96 ? 28.240 -59.113 4.834 1.00 46.41 96 ALA A C 1
ATOM 733 O O . ALA A 1 96 ? 29.059 -59.133 3.893 1.00 46.41 96 ALA A O 1
#

Organism: Escherichia coli O45:K1 (strain S88 / ExPEC) (NCBI:txid585035)

InterPro domains:
  IPR010982 Lambda repressor-like, DNA-binding domain superfamily [G3DSA:1.10.260.40] (17-72)
  IPR010982 Lambda repressor-like, DNA-binding domain superfamily [SSF47413] (17-75)

Foldseek 3Di:
DVVVCVVCCCVVPPLFDFLVVLCVVLVHLVSSCVLLVHDSVQSVPDDRGDPPVSQVSSCVSVVNPDDRPPPDPPPPPPPPPPPPPDPPPDDPPDDD

pLDDT: mean 72.65, std 15.83, range [41.59, 91.5]